Protein AF-A0A2T6BUZ2-F1 (afdb_monomer_lite)

pLDDT: mean 87.76, std 13.99, range [37.81, 97.69]

Structure (mmCIF, N/CA/C/O backbone):
data_AF-A0A2T6BUZ2-F1
#
_entry.id   AF-A0A2T6BUZ2-F1
#
loop_
_atom_site.group_PDB
_atom_site.id
_atom_site.type_symbol
_atom_site.label_atom_id
_atom_site.label_alt_id
_atom_site.label_comp_id
_atom_site.label_asym_id
_atom_site.label_entity_id
_atom_site.label_seq_id
_atom_site.pdbx_PDB_ins_code
_atom_site.Cartn_x
_atom_site.Cartn_y
_atom_site.Cartn_z
_atom_site.occupancy
_atom_site.B_iso_or_equiv
_atom_site.auth_seq_id
_atom_site.auth_comp_id
_atom_site.auth_asym_id
_atom_site.auth_atom_id
_atom_site.pdbx_PDB_model_num
ATOM 1 N N . MET A 1 1 ? 14.130 -10.643 10.494 1.00 37.81 1 MET A N 1
ATOM 2 C CA . MET A 1 1 ? 14.778 -10.615 9.166 1.00 37.81 1 MET A CA 1
ATOM 3 C C . MET A 1 1 ? 13.771 -10.018 8.201 1.00 37.81 1 MET A C 1
ATOM 5 O O . MET A 1 1 ? 12.731 -10.626 8.007 1.00 37.81 1 MET A O 1
ATOM 9 N N . THR A 1 2 ? 13.998 -8.813 7.680 1.00 49.84 2 THR A N 1
ATOM 10 C CA . THR A 1 2 ? 13.136 -8.238 6.637 1.00 49.84 2 THR A CA 1
ATOM 11 C C . THR A 1 2 ? 13.328 -9.055 5.363 1.00 49.84 2 THR A C 1
ATOM 13 O O . THR A 1 2 ? 14.426 -9.083 4.806 1.00 49.84 2 THR A O 1
ATOM 16 N N . LYS A 1 3 ? 12.294 -9.787 4.932 1.00 62.69 3 LYS A N 1
ATOM 17 C CA . LYS A 1 3 ? 12.323 -10.516 3.658 1.00 62.69 3 LYS A CA 1
ATOM 18 C C . LYS A 1 3 ? 12.582 -9.508 2.538 1.00 62.69 3 LYS A C 1
ATOM 20 O O . LYS A 1 3 ? 11.869 -8.514 2.422 1.00 62.69 3 LYS A O 1
ATOM 25 N N . THR A 1 4 ? 13.603 -9.756 1.724 1.00 79.06 4 THR A N 1
ATOM 26 C CA . THR A 1 4 ? 13.935 -8.901 0.583 1.00 79.06 4 THR A CA 1
ATOM 27 C C . THR A 1 4 ? 12.752 -8.874 -0.387 1.00 79.06 4 THR A C 1
ATOM 29 O O . THR A 1 4 ? 12.329 -9.917 -0.881 1.00 79.06 4 THR A O 1
ATOM 32 N N . ILE A 1 5 ? 12.184 -7.691 -0.617 1.00 88.56 5 ILE A N 1
ATOM 33 C CA . ILE A 1 5 ? 11.183 -7.461 -1.664 1.00 88.56 5 ILE A CA 1
ATOM 34 C C . ILE A 1 5 ? 11.908 -7.427 -3.010 1.00 88.56 5 ILE A C 1
ATOM 36 O O . ILE A 1 5 ? 12.902 -6.712 -3.139 1.00 88.56 5 ILE A O 1
ATOM 40 N N . ASP A 1 6 ? 11.389 -8.144 -4.006 1.00 92.94 6 ASP A N 1
ATOM 41 C CA . ASP A 1 6 ? 11.750 -7.923 -5.407 1.00 92.94 6 ASP A CA 1
ATOM 42 C C . ASP A 1 6 ? 10.875 -6.799 -5.991 1.00 92.94 6 ASP A C 1
ATOM 44 O O . ASP A 1 6 ? 9.663 -6.977 -6.145 1.00 92.94 6 ASP A O 1
ATOM 48 N N . PRO A 1 7 ? 11.440 -5.626 -6.335 1.00 92.62 7 PRO A N 1
ATOM 49 C CA . PRO A 1 7 ? 10.655 -4.533 -6.890 1.00 92.62 7 PRO A CA 1
ATOM 50 C C . PRO A 1 7 ? 10.088 -4.794 -8.287 1.00 92.62 7 PRO A C 1
ATOM 52 O O . PRO A 1 7 ? 9.209 -4.043 -8.724 1.00 92.62 7 PRO A O 1
ATOM 55 N N . TRP A 1 8 ? 10.595 -5.802 -8.997 1.00 94.19 8 TRP A N 1
ATOM 56 C CA . TRP A 1 8 ? 10.163 -6.144 -10.352 1.00 94.19 8 TRP A CA 1
ATOM 57 C C . TRP A 1 8 ? 8.984 -7.104 -10.356 1.00 94.19 8 TRP A C 1
ATOM 59 O O . TRP A 1 8 ? 8.140 -7.009 -11.247 1.00 94.19 8 TRP A O 1
ATOM 69 N N . HIS A 1 9 ? 8.853 -7.926 -9.315 1.00 95.94 9 HIS A N 1
ATOM 70 C CA . HIS A 1 9 ? 7.675 -8.755 -9.089 1.00 95.94 9 HIS A CA 1
ATOM 71 C C . HIS A 1 9 ? 6.556 -7.951 -8.425 1.00 95.94 9 HIS A C 1
ATOM 73 O O . HIS A 1 9 ? 6.285 -8.039 -7.224 1.00 95.94 9 HIS A O 1
ATOM 79 N N . SER A 1 10 ? 5.955 -7.053 -9.205 1.00 96.25 10 SER A N 1
ATOM 80 C CA . SER A 1 10 ? 4.988 -6.095 -8.681 1.00 96.25 10 SER A CA 1
ATOM 81 C C . SER A 1 10 ? 3.919 -5.685 -9.681 1.00 96.25 10 SER A C 1
ATOM 83 O O . SER A 1 10 ? 4.144 -5.683 -10.890 1.00 96.25 10 SER A O 1
ATOM 85 N N . ARG A 1 11 ? 2.783 -5.227 -9.153 1.00 96.69 11 ARG A N 1
ATOM 86 C CA . ARG A 1 11 ? 1.733 -4.534 -9.907 1.00 96.69 11 ARG A CA 1
A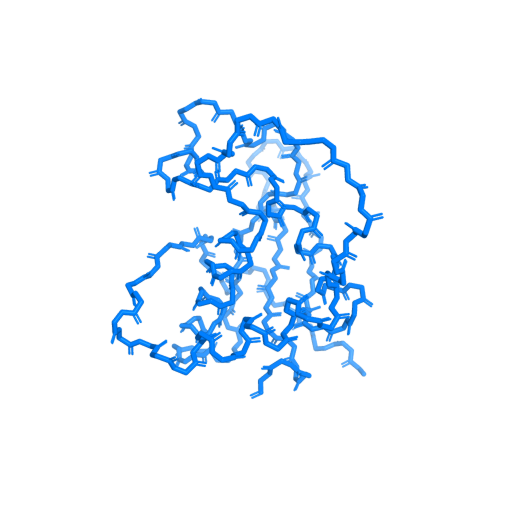TOM 87 C C . ARG A 1 11 ? 1.394 -3.183 -9.270 1.00 96.69 11 ARG A C 1
ATOM 89 O O . ARG A 1 11 ? 1.674 -2.981 -8.093 1.00 96.69 11 ARG A O 1
ATOM 96 N N . PRO A 1 12 ? 0.809 -2.221 -9.996 1.00 96.94 12 PRO A N 1
ATOM 97 C CA . PRO A 1 12 ? 0.354 -0.967 -9.397 1.00 96.94 12 PRO A CA 1
ATOM 98 C C . PRO A 1 12 ? -0.763 -1.181 -8.357 1.00 96.94 12 PRO A C 1
ATOM 100 O O . PRO A 1 12 ? -1.557 -2.107 -8.502 1.00 96.94 12 PRO A O 1
ATOM 103 N N . LEU A 1 13 ? -0.855 -0.287 -7.363 1.00 97.00 13 LEU A N 1
ATOM 104 C CA . LEU A 1 13 ? -1.970 -0.236 -6.397 1.00 97.00 13 LEU A CA 1
ATOM 105 C C . LEU A 1 13 ? -3.315 -0.191 -7.121 1.00 97.00 13 LEU A C 1
ATOM 107 O O . LEU A 1 13 ? -3.511 0.706 -7.936 1.00 97.00 13 LEU A O 1
ATOM 111 N N . ASP A 1 14 ? -4.246 -1.079 -6.823 1.00 95.38 14 ASP A N 1
ATOM 112 C CA . ASP A 1 14 ? -5.533 -1.165 -7.513 1.00 95.38 14 ASP A CA 1
ATOM 113 C C . ASP A 1 14 ? -6.731 -1.166 -6.556 1.00 95.38 14 ASP A C 1
ATOM 115 O O . ASP A 1 14 ? -6.576 -1.111 -5.335 1.00 95.38 14 ASP A O 1
ATOM 119 N N . VAL A 1 15 ? -7.938 -1.157 -7.121 1.00 92.81 15 VAL A N 1
ATOM 120 C CA . VAL A 1 15 ? -9.197 -1.253 -6.375 1.00 92.81 15 VAL A CA 1
ATOM 121 C C . VAL A 1 15 ? -9.915 -2.551 -6.724 1.00 92.81 15 VAL A C 1
ATOM 123 O O . VAL A 1 15 ? -10.111 -2.864 -7.893 1.00 92.81 15 VAL A O 1
ATOM 126 N N . HIS A 1 16 ? -10.360 -3.278 -5.701 1.00 90.75 16 HIS A N 1
ATOM 127 C CA . HIS A 1 16 ? -11.094 -4.537 -5.859 1.00 90.75 16 HIS A CA 1
ATOM 128 C C . HIS A 1 16 ? -12.499 -4.442 -5.272 1.00 90.75 16 HIS A C 1
ATOM 130 O O . HIS A 1 16 ? -12.827 -3.521 -4.515 1.00 90.75 16 HIS A O 1
ATOM 136 N N . ARG A 1 17 ? -13.354 -5.398 -5.640 1.00 86.62 17 ARG A N 1
ATOM 137 C CA . ARG A 1 17 ? -14.757 -5.428 -5.230 1.00 86.62 17 ARG A CA 1
ATOM 138 C C . ARG A 1 17 ? -14.913 -6.050 -3.838 1.00 86.62 17 ARG A C 1
ATOM 140 O O . ARG A 1 17 ? -14.468 -7.155 -3.569 1.00 86.62 17 ARG A O 1
ATOM 147 N N . TRP A 1 18 ? -15.622 -5.345 -2.957 1.00 81.44 18 TRP A N 1
ATOM 148 C CA . TRP A 1 18 ? -15.803 -5.738 -1.551 1.00 81.44 18 TRP A CA 1
ATOM 149 C C . TRP A 1 18 ? -16.602 -7.017 -1.330 1.00 81.44 18 TRP A C 1
ATOM 151 O O . TRP A 1 18 ? -16.321 -7.749 -0.388 1.00 81.44 18 TRP A O 1
ATOM 161 N N . SER A 1 19 ? -17.636 -7.251 -2.146 1.00 78.50 19 SER A N 1
ATOM 162 C CA . SER A 1 19 ? -18.545 -8.394 -1.966 1.00 78.50 19 SER A CA 1
ATOM 163 C C . SER A 1 19 ? -17.834 -9.736 -2.046 1.00 78.50 19 SER A C 1
ATOM 165 O O . SER A 1 19 ? -18.355 -10.724 -1.543 1.00 78.50 19 SER A O 1
ATOM 167 N N . ASP A 1 20 ? -16.661 -9.745 -2.662 1.00 83.31 20 ASP A N 1
ATOM 168 C CA . ASP A 1 20 ? -15.921 -10.952 -2.971 1.00 83.31 20 ASP A CA 1
ATOM 169 C C . ASP A 1 20 ? -14.993 -11.327 -1.795 1.00 83.31 20 ASP A C 1
ATOM 171 O O . ASP A 1 20 ? -14.537 -12.463 -1.719 1.00 83.31 20 ASP A O 1
ATOM 175 N N . HIS A 1 21 ? -14.786 -10.401 -0.839 1.00 84.75 21 HIS A N 1
ATOM 176 C CA . HIS A 1 21 ? -13.831 -10.519 0.273 1.00 84.75 21 HIS A CA 1
ATOM 177 C C . HIS A 1 21 ? -14.376 -9.947 1.606 1.00 84.75 21 HIS A C 1
ATOM 179 O O . HIS A 1 21 ? -13.864 -8.944 2.128 1.00 84.75 21 HIS A O 1
ATOM 185 N N . PRO A 1 22 ? -15.449 -10.522 2.187 1.00 86.56 22 PRO A N 1
ATOM 186 C CA . PRO A 1 22 ? -16.080 -10.006 3.409 1.00 86.56 22 PRO A CA 1
ATOM 187 C C . PRO A 1 22 ? -15.164 -10.019 4.650 1.00 86.56 22 PRO A C 1
ATOM 189 O O . PRO A 1 22 ? -15.333 -9.201 5.559 1.00 86.56 22 PRO A O 1
ATOM 192 N N . GLU A 1 23 ? -14.181 -10.919 4.703 1.00 88.19 23 GLU A N 1
ATOM 193 C CA . GLU A 1 23 ? -13.181 -11.048 5.769 1.00 88.19 23 GLU A CA 1
ATOM 194 C C . GLU A 1 23 ? -12.325 -9.789 5.947 1.00 88.19 23 GLU A C 1
ATOM 196 O O . GLU A 1 23 ? -12.001 -9.416 7.081 1.00 88.19 23 GLU A O 1
ATOM 201 N N . VAL A 1 24 ? -12.049 -9.069 4.856 1.00 89.50 24 VAL A N 1
ATOM 202 C CA . VAL A 1 24 ? -11.229 -7.850 4.867 1.00 89.50 24 VAL A CA 1
ATOM 203 C C . VAL A 1 24 ? -11.865 -6.757 5.723 1.00 89.50 24 VAL A C 1
ATOM 205 O O . VAL A 1 24 ? -11.160 -6.018 6.412 1.00 89.50 24 VAL A O 1
ATOM 208 N N . GLY A 1 25 ? -13.199 -6.682 5.764 1.00 89.19 25 GLY A N 1
ATOM 209 C CA . GLY A 1 25 ? -13.912 -5.703 6.587 1.00 89.19 25 GLY A CA 1
ATOM 210 C C . GLY A 1 25 ? -13.550 -5.802 8.073 1.00 89.19 25 GLY A C 1
ATOM 211 O O . GLY A 1 25 ? -13.264 -4.783 8.704 1.00 89.19 2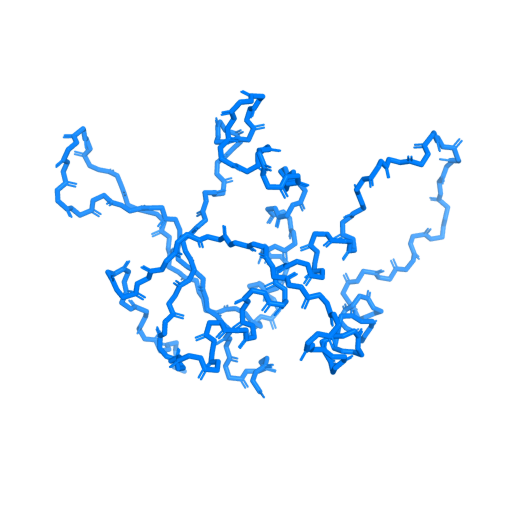5 GLY A O 1
ATOM 212 N N . LYS A 1 26 ? -13.475 -7.028 8.610 1.00 90.75 26 LYS A N 1
ATOM 213 C CA . LYS A 1 26 ? -13.131 -7.278 10.021 1.00 90.75 26 LYS A CA 1
ATOM 214 C C . LYS A 1 26 ? -11.689 -6.880 10.330 1.00 90.75 26 LYS A C 1
ATOM 216 O O . LYS A 1 26 ? -11.431 -6.283 11.374 1.00 90.75 26 LYS A O 1
ATOM 221 N N . ILE A 1 27 ? -10.766 -7.185 9.416 1.00 92.81 27 ILE A N 1
ATOM 222 C CA . ILE A 1 27 ? -9.350 -6.819 9.546 1.00 92.81 27 ILE A CA 1
ATOM 223 C C . ILE A 1 27 ? -9.218 -5.298 9.585 1.00 92.81 27 ILE A C 1
ATOM 225 O O . ILE A 1 27 ? -8.589 -4.756 10.488 1.00 92.81 27 ILE A O 1
ATOM 229 N N . VAL A 1 28 ? -9.870 -4.591 8.661 1.00 93.25 28 VAL A N 1
ATOM 230 C CA . VAL A 1 28 ? -9.828 -3.125 8.622 1.00 93.25 28 VAL A CA 1
ATOM 231 C C . VAL A 1 28 ? -10.405 -2.525 9.899 1.00 93.25 28 VAL A C 1
ATOM 233 O O . VAL A 1 28 ? -9.805 -1.605 10.448 1.00 93.25 28 VAL A O 1
ATOM 236 N N . ASP A 1 29 ? -11.545 -3.011 10.389 1.00 91.69 29 ASP A N 1
ATOM 237 C CA . ASP A 1 29 ? -12.137 -2.476 11.616 1.00 91.69 29 ASP A CA 1
ATOM 238 C C . ASP A 1 29 ? -11.221 -2.673 12.831 1.00 91.69 29 ASP A C 1
ATOM 240 O O . ASP A 1 29 ? -11.058 -1.736 13.617 1.00 91.69 29 ASP A O 1
ATOM 244 N N . LYS A 1 30 ? -10.555 -3.831 12.932 1.00 92.00 30 LYS A N 1
ATOM 245 C CA . LYS A 1 30 ? -9.532 -4.094 13.953 1.00 92.00 30 LYS A CA 1
ATOM 246 C C . LYS A 1 30 ? -8.357 -3.116 13.837 1.00 92.00 30 LYS A C 1
ATOM 248 O O . LYS A 1 30 ? -8.075 -2.399 14.792 1.00 92.00 30 LYS A O 1
ATOM 253 N N . LEU A 1 31 ? -7.719 -3.040 12.665 1.00 92.56 31 LEU A N 1
ATOM 254 C CA . LEU A 1 31 ? -6.565 -2.162 12.421 1.00 92.56 31 LEU A CA 1
ATOM 255 C C . LEU A 1 31 ? -6.914 -0.684 12.641 1.00 92.56 31 LEU A C 1
ATOM 257 O O . LEU A 1 31 ? -6.108 0.089 13.155 1.00 92.56 31 LEU A O 1
ATOM 261 N N . TRP A 1 32 ? -8.126 -0.278 12.260 1.00 91.38 32 TRP A N 1
ATOM 262 C CA . TRP A 1 32 ? -8.602 1.082 12.470 1.00 91.38 32 TRP A CA 1
ATOM 263 C C . TRP A 1 32 ? -8.733 1.412 13.959 1.00 91.38 32 TRP A C 1
ATOM 265 O O . TRP A 1 32 ? -8.296 2.477 14.382 1.00 91.38 32 TRP A O 1
ATOM 275 N N . GLY A 1 33 ? -9.315 0.509 14.753 1.00 88.75 33 GLY A N 1
ATOM 276 C CA . GLY A 1 33 ? -9.431 0.694 16.201 1.00 88.75 33 GLY A CA 1
ATOM 277 C C . GLY A 1 33 ? -8.079 0.724 16.919 1.00 88.75 33 GLY A C 1
ATOM 278 O O . GLY A 1 33 ? -7.924 1.479 17.874 1.00 88.75 33 GLY A O 1
ATOM 279 N N . GLU A 1 34 ? -7.112 -0.061 16.442 1.00 89.81 34 GLU A N 1
ATOM 280 C CA . GLU A 1 34 ? -5.777 -0.185 17.038 1.00 89.81 34 GLU A CA 1
ATOM 281 C C . GLU A 1 34 ? -4.888 1.036 16.751 1.00 89.81 34 GLU A C 1
ATOM 283 O O . GLU A 1 34 ? -4.323 1.618 17.674 1.00 89.81 34 GLU A O 1
ATOM 288 N N . PHE A 1 35 ? -4.808 1.474 15.489 1.00 86.75 35 PHE A N 1
ATOM 289 C CA . PHE A 1 35 ? -3.830 2.487 15.059 1.00 86.75 35 PHE A CA 1
ATOM 290 C C . PHE A 1 35 ? -4.418 3.879 14.808 1.00 86.75 35 PHE A C 1
ATOM 292 O O . PHE A 1 35 ? -3.677 4.845 14.626 1.00 86.75 35 PHE A O 1
ATOM 299 N N . TYR A 1 36 ? -5.747 4.009 14.792 1.00 83.00 36 TYR A N 1
ATOM 300 C CA . TYR A 1 36 ? -6.440 5.283 14.576 1.00 83.00 36 TYR A CA 1
ATOM 301 C C . TYR A 1 36 ? -7.485 5.531 15.671 1.00 83.00 36 TYR A C 1
ATOM 303 O O . TYR A 1 36 ? -8.668 5.723 15.355 1.00 83.00 36 TYR A O 1
ATOM 311 N N . PRO A 1 37 ? -7.082 5.534 16.961 1.00 68.25 37 PRO A N 1
ATOM 312 C CA . PRO A 1 37 ? -8.010 5.771 18.052 1.00 68.25 37 PRO A CA 1
ATOM 313 C C . PRO A 1 37 ? -8.712 7.114 17.851 1.00 68.25 37 PRO A C 1
ATOM 315 O O . PRO A 1 37 ? -8.118 8.105 17.413 1.00 68.25 37 PRO A O 1
ATOM 318 N N . THR A 1 38 ? -10.013 7.123 18.133 1.00 60.38 38 THR A N 1
ATOM 319 C CA . THR A 1 38 ? -10.885 8.279 17.942 1.00 60.38 38 THR A CA 1
ATOM 320 C C . THR A 1 38 ? -10.271 9.501 18.615 1.00 60.38 38 THR A C 1
ATOM 322 O O . THR A 1 38 ? -10.161 9.544 19.838 1.00 60.38 38 THR A O 1
ATOM 325 N N . GLN A 1 39 ? -9.891 10.513 17.831 1.00 52.78 39 GLN A N 1
ATOM 326 C CA . GLN A 1 39 ? -9.530 11.809 18.393 1.00 52.78 39 GLN A CA 1
ATOM 327 C C . GLN A 1 39 ? -10.790 12.380 19.047 1.00 52.78 39 GLN A C 1
ATOM 329 O O . GLN A 1 39 ? -11.734 12.786 18.365 1.00 52.78 39 GLN A O 1
ATOM 334 N N . THR A 1 40 ? -10.845 12.350 20.377 1.00 43.88 40 THR A N 1
ATOM 335 C CA . THR A 1 40 ? -11.916 12.976 21.147 1.00 43.88 40 THR A CA 1
ATOM 336 C C . THR A 1 40 ? -11.787 14.484 20.993 1.00 43.88 40 THR A C 1
ATOM 338 O O . THR A 1 40 ? -11.052 15.142 21.723 1.00 43.88 40 THR A O 1
ATOM 341 N N . GLY A 1 41 ? -12.495 15.013 19.998 1.00 54.75 41 GLY A N 1
ATOM 342 C CA . GLY A 1 41 ? -12.645 16.437 19.743 1.00 54.75 41 GLY A CA 1
ATOM 343 C C . GLY A 1 41 ? -11.963 16.890 18.457 1.00 54.75 41 GLY A C 1
ATOM 344 O O . GLY A 1 41 ? -10.748 17.009 18.394 1.00 54.75 41 GLY A O 1
ATOM 345 N N . THR A 1 42 ? -12.757 17.203 17.431 1.00 43.47 42 THR A N 1
ATOM 346 C CA . THR A 1 42 ? -12.659 18.456 16.656 1.00 43.47 42 THR A CA 1
ATOM 347 C C . THR A 1 42 ? -13.795 18.556 15.629 1.00 43.47 42 THR A C 1
ATOM 349 O O . THR A 1 42 ? -14.371 17.567 15.188 1.00 43.47 42 THR A O 1
ATOM 352 N N . ARG A 1 43 ? -14.161 19.812 15.349 1.00 46.12 43 ARG A N 1
ATOM 353 C CA . ARG A 1 43 ? -15.392 20.329 14.727 1.00 46.12 43 ARG A CA 1
ATOM 354 C C . ARG A 1 43 ? -15.860 19.612 13.453 1.00 46.12 43 ARG A C 1
ATOM 356 O O . ARG A 1 43 ? -15.080 19.339 12.546 1.00 46.12 43 ARG A O 1
ATOM 363 N N . ALA A 1 44 ? -17.181 19.440 13.366 1.00 47.25 44 ALA A N 1
ATOM 364 C CA . ALA A 1 44 ? -17.906 18.965 12.193 1.00 47.25 44 ALA A CA 1
ATOM 365 C C . ALA A 1 44 ? -17.761 19.940 11.007 1.00 47.25 44 ALA A C 1
ATOM 367 O O . ALA A 1 44 ? -18.524 20.892 10.863 1.00 47.25 44 ALA A O 1
ATOM 368 N N . GLY A 1 45 ? -16.757 19.703 10.162 1.00 53.44 45 GLY A N 1
ATOM 369 C CA . GLY A 1 45 ? -16.738 20.184 8.780 1.00 53.44 45 GLY A CA 1
ATOM 370 C C . GLY A 1 45 ? -17.491 19.222 7.845 1.00 53.44 45 GLY A C 1
ATOM 371 O O . GLY A 1 45 ? -17.877 18.128 8.270 1.00 53.44 45 GLY A O 1
ATOM 372 N N . PRO A 1 46 ? -17.690 19.581 6.563 1.00 46.72 46 PRO A N 1
ATOM 373 C CA . PRO A 1 46 ? -18.323 18.701 5.585 1.00 46.72 46 PRO A CA 1
ATOM 374 C C . PRO A 1 46 ? -17.615 17.344 5.523 1.00 46.72 46 PRO A C 1
ATOM 376 O O . PRO A 1 46 ? -16.392 17.271 5.367 1.00 46.72 46 PRO A O 1
ATOM 379 N N . LYS A 1 47 ? -18.390 16.260 5.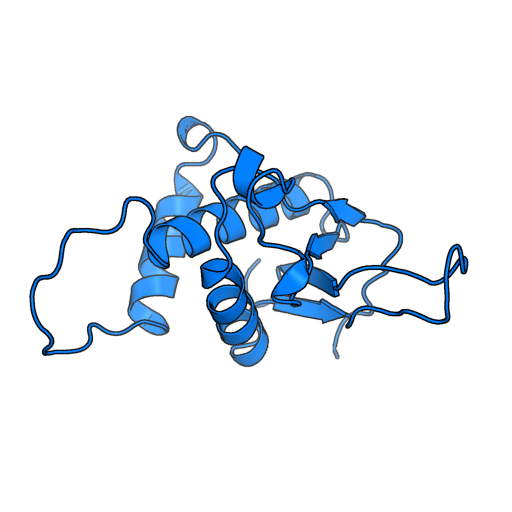638 1.00 50.78 47 LYS A N 1
ATOM 380 C CA . LYS A 1 47 ? -17.887 14.884 5.591 1.00 50.78 47 LYS A CA 1
ATOM 381 C C . LYS A 1 47 ? -17.191 14.672 4.243 1.00 50.78 47 LYS A C 1
ATOM 383 O O . LYS A 1 47 ? -17.833 14.677 3.195 1.00 50.78 47 LYS A O 1
ATOM 388 N N . GLN A 1 48 ? -15.864 14.560 4.247 1.00 52.56 48 GLN A N 1
ATOM 389 C CA . GLN A 1 48 ? -15.107 14.345 3.013 1.00 52.56 48 GLN A CA 1
ATOM 390 C C . GLN A 1 48 ? -15.548 13.029 2.354 1.00 52.56 48 GLN A C 1
ATOM 392 O O . GLN A 1 48 ? -15.716 12.030 3.048 1.00 52.56 48 GLN A O 1
ATOM 397 N N . LYS A 1 49 ? -15.688 13.025 1.018 1.00 55.59 49 LYS A N 1
ATOM 398 C CA . LYS A 1 49 ? -16.171 11.869 0.231 1.00 55.59 49 LYS A CA 1
ATOM 399 C C . LYS A 1 49 ? -15.363 10.581 0.440 1.00 55.59 49 LYS A C 1
ATOM 401 O O . LYS A 1 49 ? -15.917 9.502 0.291 1.00 55.59 49 LYS A O 1
ATOM 406 N N . THR A 1 50 ? -14.082 10.696 0.792 1.00 61.44 50 THR A N 1
ATOM 407 C CA . THR A 1 50 ? -13.226 9.545 1.103 1.00 61.44 50 THR A CA 1
ATOM 408 C C . THR A 1 50 ? -12.455 9.799 2.392 1.00 61.44 50 THR A C 1
ATOM 410 O O . THR A 1 50 ? -11.692 10.773 2.523 1.00 61.44 50 THR A O 1
ATOM 413 N N . THR A 1 51 ? -12.675 8.925 3.367 1.00 83.69 51 THR A N 1
ATOM 414 C CA . THR A 1 51 ? -12.017 8.972 4.672 1.00 83.69 51 THR A CA 1
ATOM 415 C C . THR A 1 51 ? -10.686 8.221 4.631 1.00 83.69 51 THR A C 1
ATOM 417 O O . THR A 1 51 ? -10.442 7.415 3.735 1.00 83.69 51 THR A O 1
ATOM 420 N N . SER A 1 52 ? -9.800 8.465 5.600 1.00 87.69 52 SER A N 1
ATOM 421 C CA . SER A 1 52 ? -8.583 7.651 5.734 1.00 87.69 52 SER A CA 1
ATOM 422 C C . SER A 1 52 ? -8.918 6.181 6.013 1.00 87.69 52 SER A C 1
ATOM 424 O O . SER A 1 52 ? -8.165 5.310 5.596 1.00 87.69 52 SER A O 1
ATOM 426 N N . LYS A 1 53 ? -10.079 5.899 6.628 1.00 90.06 53 LYS A N 1
ATOM 427 C CA . LYS A 1 53 ? -10.579 4.534 6.825 1.00 90.06 53 LYS A CA 1
ATOM 428 C C . LYS A 1 53 ? -10.916 3.864 5.499 1.00 90.06 53 LYS A C 1
ATOM 430 O O . LYS A 1 53 ? -10.566 2.710 5.308 1.00 90.06 53 LYS A O 1
ATOM 435 N N . ASP A 1 54 ? -11.530 4.581 4.561 1.00 90.94 54 ASP A N 1
ATOM 436 C CA . ASP A 1 54 ? -11.817 4.033 3.227 1.00 90.94 54 ASP A CA 1
ATOM 437 C C . ASP A 1 54 ? -10.525 3.761 2.444 1.00 90.94 54 ASP A C 1
ATOM 439 O O . ASP A 1 54 ? -10.413 2.745 1.768 1.00 90.94 54 ASP A O 1
ATOM 443 N N . GLN A 1 55 ? -9.516 4.627 2.584 1.00 93.00 55 GLN A N 1
ATOM 444 C CA . GLN A 1 55 ? -8.191 4.406 1.989 1.00 93.00 55 GLN A CA 1
ATOM 445 C C . GLN A 1 55 ? -7.474 3.204 2.625 1.00 93.00 55 GLN A C 1
ATOM 447 O O . GLN A 1 55 ? -6.861 2.421 1.906 1.00 93.00 55 GLN A O 1
ATOM 452 N N . LEU A 1 56 ? -7.586 3.024 3.951 1.00 95.12 56 LEU A N 1
ATOM 453 C CA . LEU A 1 56 ? -7.109 1.824 4.644 1.00 95.12 56 LEU A CA 1
ATOM 454 C C . LEU A 1 56 ? -7.810 0.578 4.108 1.00 95.12 56 LEU A C 1
ATOM 456 O O . LEU A 1 56 ? -7.140 -0.391 3.782 1.00 95.12 56 LEU A O 1
ATOM 460 N N . LYS A 1 57 ? -9.137 0.616 3.957 1.00 93.94 57 LYS A N 1
ATOM 461 C CA . LYS A 1 57 ? -9.891 -0.499 3.379 1.00 93.94 57 LYS A CA 1
ATOM 462 C C . LYS A 1 57 ? -9.349 -0.882 2.008 1.00 93.94 57 LYS A C 1
ATOM 464 O O . LYS A 1 57 ? -9.069 -2.054 1.791 1.00 93.94 57 LYS A O 1
ATOM 469 N N . VAL A 1 58 ? -9.211 0.092 1.100 1.00 95.44 58 VAL A N 1
ATOM 470 C CA . VAL A 1 58 ? -8.719 -0.151 -0.270 1.00 95.44 58 VAL A CA 1
ATOM 471 C C . VAL A 1 58 ? -7.337 -0.789 -0.229 1.00 95.44 58 VAL A C 1
ATOM 473 O O . VAL A 1 58 ? -7.105 -1.785 -0.902 1.00 95.44 58 VAL A O 1
ATOM 476 N N . LEU A 1 59 ? -6.450 -0.257 0.612 1.00 96.94 59 LEU A N 1
ATOM 477 C CA . LEU A 1 59 ? -5.096 -0.770 0.758 1.00 96.94 59 LEU A CA 1
ATOM 478 C C . LEU A 1 59 ? -5.062 -2.218 1.260 1.00 96.94 59 LEU A C 1
ATOM 480 O O . LEU A 1 59 ? -4.368 -3.040 0.673 1.00 96.94 59 LEU A O 1
ATOM 484 N N . ILE A 1 60 ? -5.797 -2.531 2.333 1.00 97.00 60 ILE A N 1
ATOM 485 C CA . ILE A 1 60 ? -5.819 -3.885 2.906 1.00 97.00 60 ILE A CA 1
ATOM 486 C C . ILE A 1 60 ? -6.423 -4.879 1.917 1.00 97.00 60 ILE A C 1
ATOM 488 O O . ILE A 1 60 ? -5.892 -5.975 1.774 1.00 97.00 60 ILE A O 1
ATOM 492 N N . LEU A 1 61 ? -7.484 -4.496 1.204 1.00 96.56 61 LEU A N 1
ATOM 493 C CA . LEU A 1 61 ? -8.077 -5.358 0.187 1.00 96.56 61 LEU A CA 1
ATOM 494 C C . LEU A 1 61 ? -7.093 -5.643 -0.952 1.00 96.56 61 LEU A C 1
ATOM 496 O O . LEU A 1 61 ? -6.941 -6.789 -1.356 1.00 96.56 61 LEU A O 1
ATOM 500 N N . ASP A 1 62 ? -6.397 -4.617 -1.440 1.00 97.25 62 ASP A N 1
ATOM 501 C CA . ASP A 1 62 ? -5.438 -4.785 -2.528 1.00 97.25 62 ASP A CA 1
ATOM 502 C C . ASP A 1 62 ? -4.243 -5.658 -2.122 1.00 97.25 62 ASP A C 1
ATOM 504 O O . ASP A 1 62 ? -3.812 -6.513 -2.895 1.00 97.25 62 ASP A O 1
ATOM 508 N N . LEU A 1 63 ? -3.750 -5.490 -0.890 1.00 96.94 63 LEU A N 1
ATOM 509 C CA . LEU A 1 63 ? -2.709 -6.337 -0.300 1.00 96.94 63 LEU A CA 1
ATOM 510 C C . LEU A 1 63 ? -3.171 -7.785 -0.136 1.00 96.94 63 LEU A C 1
ATOM 512 O O . LEU A 1 63 ? -2.396 -8.696 -0.407 1.00 96.94 63 LEU A O 1
ATOM 516 N N . TYR A 1 64 ? -4.417 -7.986 0.294 1.00 95.62 64 TYR A N 1
ATOM 517 C CA . TYR A 1 64 ? -4.998 -9.312 0.465 1.00 95.62 64 TYR A CA 1
ATOM 518 C C . TYR A 1 64 ? -5.112 -10.048 -0.871 1.00 95.62 64 TYR A C 1
ATOM 520 O O . TYR A 1 64 ? -4.627 -11.168 -0.989 1.00 95.62 64 TYR A O 1
ATOM 528 N N . VAL A 1 65 ? -5.657 -9.393 -1.901 1.00 95.75 65 VAL A N 1
ATOM 529 C CA . VAL A 1 65 ? -5.748 -9.975 -3.248 1.00 95.75 65 VAL A CA 1
ATOM 530 C C . VAL A 1 65 ? -4.357 -10.250 -3.821 1.00 95.75 65 VAL A C 1
ATOM 532 O O . VAL A 1 65 ? -4.118 -11.341 -4.322 1.00 95.75 65 VAL A O 1
ATOM 535 N N . ALA A 1 66 ? -3.407 -9.314 -3.686 1.00 96.19 66 ALA A N 1
ATOM 536 C CA . ALA A 1 66 ? -2.030 -9.547 -4.129 1.00 96.19 66 ALA A CA 1
ATOM 537 C C . ALA A 1 66 ? -1.402 -10.778 -3.458 1.00 96.19 66 ALA A C 1
ATOM 539 O O . ALA A 1 66 ? -0.739 -11.559 -4.129 1.00 96.19 66 ALA A O 1
ATOM 540 N N . TRP A 1 67 ? -1.620 -10.948 -2.151 1.00 95.50 67 TRP A N 1
ATOM 541 C CA . TRP A 1 67 ? -1.104 -12.085 -1.393 1.00 95.50 67 TRP A CA 1
ATOM 542 C C . TRP A 1 67 ? -1.769 -13.412 -1.779 1.00 95.50 67 TRP A C 1
ATOM 544 O O . TRP A 1 67 ? -1.079 -14.428 -1.833 1.00 95.50 67 TRP A O 1
ATOM 554 N N . LEU A 1 68 ? -3.078 -13.405 -2.065 1.00 93.94 68 LEU A N 1
ATOM 555 C CA . LEU A 1 68 ? -3.794 -14.581 -2.570 1.00 93.94 68 LEU A CA 1
ATOM 556 C C . LEU A 1 68 ? -3.284 -15.019 -3.947 1.00 93.94 68 LEU A C 1
ATOM 558 O O . LEU A 1 68 ? -3.163 -16.219 -4.186 1.00 93.94 68 LEU A O 1
ATOM 562 N N . ASP A 1 69 ? -2.991 -14.061 -4.829 1.00 95.06 69 ASP A N 1
ATOM 563 C CA . ASP A 1 69 ? -2.437 -14.340 -6.155 1.00 95.06 69 ASP A CA 1
ATOM 564 C C . ASP A 1 69 ? -1.016 -14.914 -6.046 1.00 95.06 69 ASP A C 1
ATOM 566 O O . ASP A 1 69 ? -0.702 -15.944 -6.643 1.00 95.06 69 ASP A O 1
ATOM 570 N N . ASP A 1 70 ? -0.151 -14.247 -5.277 1.00 94.94 70 ASP A N 1
ATOM 571 C CA . ASP A 1 70 ? 1.213 -14.685 -4.994 1.00 94.94 70 ASP A CA 1
ATOM 572 C C . ASP A 1 70 ? 1.738 -14.001 -3.710 1.00 94.94 70 ASP A C 1
ATOM 574 O O . ASP A 1 70 ? 1.896 -12.775 -3.681 1.00 94.94 70 ASP A O 1
ATOM 578 N N . PRO A 1 71 ? 2.113 -14.756 -2.656 1.00 92.50 71 PRO A N 1
ATOM 579 C CA . PRO A 1 71 ? 2.612 -14.201 -1.394 1.00 92.50 71 PRO A CA 1
ATOM 580 C C . PRO A 1 71 ? 3.864 -13.323 -1.505 1.00 92.50 71 PRO A C 1
ATOM 582 O O . PRO A 1 71 ? 4.239 -12.659 -0.536 1.00 92.50 71 PRO A O 1
ATOM 585 N N . THR A 1 72 ? 4.555 -13.343 -2.645 1.00 93.31 72 THR A N 1
ATOM 586 C CA . THR A 1 72 ? 5.730 -12.519 -2.931 1.00 93.31 72 THR A CA 1
ATOM 587 C C . THR A 1 72 ? 5.419 -11.281 -3.775 1.00 93.31 72 THR A C 1
ATOM 589 O O . THR A 1 72 ? 6.264 -10.380 -3.825 1.00 93.31 72 THR A O 1
ATOM 592 N N . LEU A 1 73 ? 4.221 -11.188 -4.366 1.00 95.75 73 LEU A N 1
ATOM 593 C CA . LEU A 1 73 ? 3.803 -10.084 -5.227 1.00 95.75 73 LEU A CA 1
ATOM 594 C C . LEU A 1 73 ? 3.722 -8.772 -4.449 1.00 95.75 73 LEU A C 1
ATOM 596 O O . LEU A 1 73 ? 3.111 -8.664 -3.384 1.00 95.75 73 LEU A O 1
ATOM 600 N N . CYS A 1 74 ? 4.338 -7.742 -5.016 1.00 96.25 74 CYS A N 1
ATOM 601 C CA . CYS A 1 74 ? 4.387 -6.421 -4.412 1.00 96.25 74 CYS A CA 1
ATOM 602 C C . CYS A 1 74 ? 3.430 -5.439 -5.087 1.00 96.25 74 CYS A C 1
ATOM 604 O O . CYS A 1 74 ? 3.132 -5.515 -6.278 1.00 96.25 74 CYS A O 1
ATOM 606 N N . ILE A 1 75 ? 3.021 -4.430 -4.328 1.00 97.69 75 ILE A N 1
ATOM 607 C CA . ILE A 1 75 ? 2.216 -3.319 -4.817 1.00 97.69 75 ILE A CA 1
ATOM 608 C C . ILE A 1 75 ? 3.105 -2.091 -5.006 1.00 97.69 75 ILE A C 1
ATOM 610 O O . ILE A 1 75 ? 3.777 -1.620 -4.087 1.00 97.69 75 ILE A O 1
ATOM 614 N N . GLY A 1 76 ? 3.105 -1.554 -6.221 1.00 97.25 76 GLY A N 1
ATOM 615 C CA . GLY A 1 76 ? 3.755 -0.306 -6.586 1.00 97.25 76 GLY A CA 1
ATOM 616 C C . GLY A 1 76 ? 2.889 0.901 -6.240 1.00 97.25 76 GLY A C 1
ATOM 617 O O . GLY A 1 76 ? 1.791 1.064 -6.775 1.00 97.25 76 GLY A O 1
ATOM 618 N N . VAL A 1 77 ? 3.414 1.796 -5.402 1.00 97.38 77 VAL A N 1
ATOM 619 C CA . VAL A 1 77 ? 2.737 3.033 -4.988 1.00 97.38 77 VAL A CA 1
ATOM 620 C C . VAL A 1 77 ? 3.725 4.196 -4.885 1.00 97.38 77 VAL A C 1
ATOM 622 O O . VAL A 1 77 ? 4.876 4.037 -4.493 1.00 97.38 77 VAL A O 1
ATOM 625 N N . SER A 1 78 ? 3.301 5.399 -5.264 1.00 96.06 78 SER A N 1
ATOM 626 C CA . SER A 1 78 ? 4.109 6.610 -5.107 1.00 96.06 78 SER A CA 1
ATOM 627 C C . SER A 1 78 ? 3.790 7.284 -3.782 1.00 96.06 78 SER A C 1
ATOM 629 O O . SER A 1 78 ? 2.653 7.681 -3.545 1.00 96.06 78 SER A O 1
ATOM 631 N N . LEU A 1 79 ? 4.801 7.493 -2.941 1.00 95.50 79 LEU A N 1
ATOM 632 C CA . LEU A 1 79 ? 4.642 8.246 -1.692 1.00 95.50 79 LEU A CA 1
ATOM 633 C C . LEU A 1 79 ? 4.866 9.759 -1.864 1.00 95.50 79 LEU A C 1
ATOM 635 O O . LEU A 1 79 ? 4.682 10.517 -0.913 1.00 95.50 79 LEU A O 1
ATOM 639 N N . SER A 1 80 ? 5.251 10.210 -3.063 1.00 93.06 80 SER A N 1
ATOM 640 C CA . SER A 1 80 ? 5.447 11.631 -3.371 1.00 93.06 80 SER A CA 1
ATOM 641 C C . SER A 1 80 ? 4.114 12.328 -3.622 1.00 93.06 80 SER A C 1
ATOM 643 O O . SER A 1 80 ? 3.280 11.817 -4.370 1.00 93.06 80 SER A O 1
ATOM 645 N N . SER A 1 81 ? 3.943 13.533 -3.070 1.00 89.31 81 SER A N 1
ATOM 646 C CA . SER A 1 81 ? 2.757 14.380 -3.263 1.00 89.31 81 SER A CA 1
ATOM 647 C C . SER A 1 81 ? 2.437 14.650 -4.733 1.00 89.31 81 SER A C 1
ATOM 649 O O . SER A 1 81 ? 1.265 14.750 -5.089 1.00 89.31 81 SER A O 1
ATOM 651 N N . ASN A 1 82 ? 3.460 14.714 -5.586 1.00 91.06 82 ASN A N 1
ATOM 652 C CA . ASN A 1 82 ? 3.324 15.089 -6.995 1.00 91.06 82 ASN A CA 1
ATOM 653 C C . ASN A 1 82 ? 2.593 14.025 -7.825 1.00 91.06 82 ASN A C 1
ATOM 655 O O . ASN A 1 82 ? 2.088 14.320 -8.902 1.00 91.06 82 ASN A O 1
ATOM 659 N N . ALA A 1 83 ? 2.496 12.791 -7.324 1.00 92.88 83 ALA A N 1
ATOM 660 C CA . ALA A 1 83 ? 1.781 11.727 -8.017 1.00 92.88 83 ALA A CA 1
ATOM 661 C C . ALA A 1 83 ? 0.251 11.796 -7.839 1.00 92.88 83 ALA A C 1
ATOM 663 O O . ALA A 1 83 ? -0.468 11.098 -8.547 1.00 92.88 83 ALA A O 1
ATOM 664 N N . TRP A 1 84 ? -0.254 12.630 -6.922 1.00 93.00 84 TRP A N 1
ATOM 665 C CA . TRP A 1 84 ? -1.657 12.646 -6.479 1.00 93.00 84 TRP A CA 1
ATOM 666 C C . TRP A 1 84 ? -2.440 13.859 -7.001 1.00 93.00 84 TRP A C 1
ATOM 668 O O . TRP A 1 84 ? -3.204 14.483 -6.263 1.00 93.00 84 TRP A O 1
ATOM 678 N N . GLN A 1 85 ? -2.219 14.221 -8.262 1.00 91.88 85 GLN A N 1
ATOM 679 C CA . GLN A 1 85 ? -2.899 15.333 -8.933 1.00 91.88 85 GLN A CA 1
ATOM 680 C C . GLN A 1 85 ? -4.194 14.898 -9.637 1.00 91.88 85 GLN A C 1
ATOM 682 O O . GLN A 1 85 ? -4.436 13.703 -9.841 1.00 91.88 85 GLN A O 1
ATOM 687 N N . ALA A 1 86 ? -5.035 15.865 -10.013 1.00 91.12 86 ALA A N 1
ATOM 688 C CA . ALA A 1 86 ? -6.193 15.607 -10.869 1.00 91.12 86 ALA A CA 1
ATOM 689 C C . ALA A 1 86 ? -5.740 14.962 -12.192 1.00 91.12 86 ALA A C 1
ATOM 691 O O . ALA A 1 86 ? -4.694 15.325 -12.727 1.00 91.12 86 ALA A O 1
ATOM 692 N N . GLY A 1 87 ? -6.483 13.965 -12.677 1.00 91.50 87 GLY A N 1
ATOM 693 C CA . GLY A 1 87 ? -6.100 13.196 -13.869 1.00 91.50 87 GLY A CA 1
ATOM 694 C C . GLY A 1 87 ? -4.979 12.170 -13.649 1.00 91.50 87 GLY A C 1
ATOM 695 O O . GLY A 1 87 ? -4.605 11.466 -14.581 1.00 91.50 87 GLY A O 1
ATOM 696 N N . SER A 1 88 ? -4.445 12.037 -12.428 1.00 93.69 88 SER A N 1
ATOM 697 C CA . SER A 1 88 ? -3.542 10.927 -12.093 1.00 93.69 88 SER A CA 1
ATOM 698 C C . SER A 1 88 ? -4.274 9.582 -12.084 1.00 93.69 88 SER A C 1
ATOM 700 O O . SER A 1 88 ? -5.483 9.514 -11.852 1.00 93.69 88 SER A O 1
ATOM 702 N N . ARG A 1 89 ? -3.519 8.483 -12.219 1.00 94.50 89 ARG A N 1
ATOM 703 C CA . ARG A 1 89 ? -4.055 7.123 -12.044 1.00 94.50 89 ARG A CA 1
ATOM 704 C C . ARG A 1 89 ? -4.758 6.954 -10.694 1.00 94.50 89 ARG A C 1
ATOM 706 O O . ARG A 1 89 ? -5.840 6.388 -10.636 1.00 94.50 89 ARG A O 1
ATOM 713 N N . TYR A 1 90 ? -4.177 7.479 -9.615 1.00 94.69 90 TYR A N 1
ATOM 714 C CA . TYR A 1 90 ? -4.802 7.410 -8.293 1.00 94.69 90 TYR A CA 1
ATOM 715 C C . TYR A 1 90 ? -6.142 8.144 -8.252 1.00 94.69 90 TYR A C 1
ATOM 717 O O . TYR A 1 90 ? -7.099 7.635 -7.677 1.00 94.69 90 TYR A O 1
ATOM 725 N N . ASN A 1 91 ? -6.236 9.305 -8.906 1.00 92.25 91 ASN A N 1
ATOM 726 C CA . ASN A 1 91 ? -7.485 10.050 -8.996 1.00 92.25 91 ASN A CA 1
ATOM 727 C C . ASN A 1 91 ? -8.567 9.281 -9.774 1.00 92.25 91 ASN A C 1
ATOM 729 O O . ASN A 1 91 ? -9.711 9.273 -9.323 1.00 92.25 91 ASN A O 1
ATOM 733 N N . ALA A 1 92 ? -8.201 8.596 -10.864 1.00 93.00 92 ALA A N 1
ATOM 734 C CA . ALA A 1 92 ? -9.111 7.728 -11.620 1.00 93.00 92 ALA A CA 1
ATOM 735 C C . ALA A 1 92 ? -9.635 6.543 -10.787 1.00 93.00 92 ALA A C 1
ATOM 737 O O . ALA A 1 92 ? -10.776 6.131 -10.956 1.00 93.00 92 ALA A O 1
ATOM 738 N N . LEU A 1 93 ? -8.834 6.051 -9.838 1.00 93.31 93 LEU A N 1
ATOM 739 C CA . LEU A 1 93 ? -9.225 5.018 -8.872 1.00 93.31 93 LEU A CA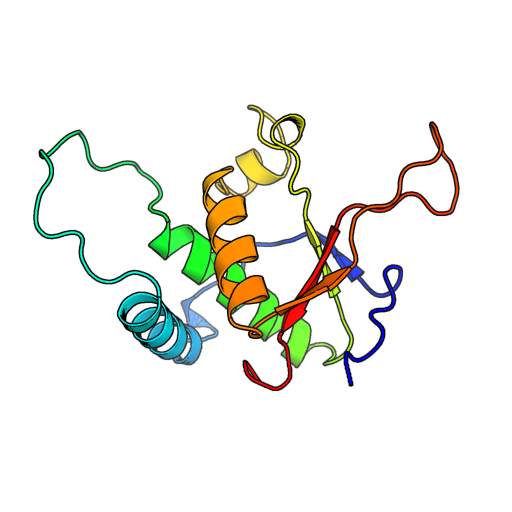 1
ATOM 740 C C . LEU A 1 93 ? -9.950 5.574 -7.633 1.00 93.31 93 LEU A C 1
ATOM 742 O O . LEU A 1 93 ? -10.225 4.837 -6.690 1.00 93.31 93 LEU A O 1
ATOM 746 N N . HIS A 1 94 ? -10.220 6.882 -7.584 1.00 91.88 94 HIS A N 1
ATOM 747 C CA . HIS A 1 94 ? -10.765 7.572 -6.408 1.00 91.88 94 HIS A CA 1
ATOM 748 C C . HIS A 1 94 ? -9.905 7.424 -5.131 1.00 91.88 94 HIS A C 1
ATOM 750 O O . HIS A 1 94 ? -10.384 7.576 -4.002 1.00 91.88 94 HIS A O 1
ATOM 756 N N . ILE A 1 95 ? -8.601 7.198 -5.301 1.00 92.94 95 ILE A N 1
ATOM 757 C CA . ILE A 1 95 ? -7.602 7.117 -4.235 1.00 92.94 95 ILE A CA 1
ATOM 758 C C . ILE A 1 95 ? -6.967 8.500 -4.060 1.00 92.94 95 ILE A C 1
ATOM 760 O O . ILE A 1 95 ? -6.571 9.165 -5.019 1.00 92.94 95 ILE A O 1
ATOM 764 N N . SER A 1 96 ? -6.872 8.959 -2.815 1.00 92.56 96 SER A N 1
ATOM 765 C CA . SER A 1 96 ? -6.304 10.270 -2.489 1.00 92.56 96 SER A CA 1
ATOM 766 C C . SER A 1 96 ? -4.976 10.122 -1.761 1.00 92.56 96 SER A C 1
ATOM 768 O O . SER A 1 96 ? -4.713 9.101 -1.128 1.00 92.56 96 SER A O 1
ATOM 770 N N . LYS A 1 97 ? -4.183 11.200 -1.726 1.00 93.38 97 LYS A N 1
ATOM 771 C CA . LYS A 1 97 ? -2.900 11.250 -0.999 1.00 93.38 97 LYS A CA 1
ATOM 772 C C . LYS A 1 97 ? -2.982 10.881 0.489 1.00 93.38 97 LYS A C 1
ATOM 774 O O . LYS A 1 97 ? -1.953 10.659 1.115 1.00 93.38 97 LYS A O 1
ATOM 779 N N . LYS A 1 98 ? -4.185 10.820 1.071 1.00 91.12 98 LYS A N 1
ATOM 780 C CA . LYS A 1 98 ? -4.408 10.366 2.451 1.00 91.12 98 LYS A CA 1
ATOM 781 C C . LYS A 1 98 ? -3.979 8.920 2.691 1.00 91.12 98 LYS A C 1
ATOM 783 O O . LYS A 1 98 ? -3.717 8.572 3.835 1.00 91.12 98 LYS A O 1
ATOM 788 N N . ILE A 1 99 ? -3.878 8.102 1.644 1.00 94.62 99 ILE A N 1
ATOM 789 C CA . ILE A 1 99 ? -3.342 6.744 1.763 1.00 94.62 99 ILE A CA 1
ATOM 790 C C . ILE A 1 99 ? -1.848 6.735 2.116 1.00 94.62 99 ILE A C 1
ATOM 792 O O . ILE A 1 99 ? -1.375 5.777 2.708 1.00 94.62 99 ILE A O 1
ATOM 796 N N . VAL A 1 100 ? -1.098 7.807 1.823 1.00 95.31 100 VAL A N 1
ATOM 797 C CA . VAL A 1 100 ? 0.340 7.880 2.136 1.00 95.31 100 VAL A CA 1
ATOM 798 C C . VAL A 1 100 ? 0.593 7.832 3.650 1.00 95.31 100 VAL A C 1
ATOM 800 O O . VAL A 1 100 ? 1.387 6.992 4.068 1.00 95.31 100 VAL A O 1
ATOM 803 N N . PRO A 1 101 ? -0.065 8.659 4.492 1.00 93.75 101 PRO A N 1
ATOM 804 C CA . PRO A 1 101 ? -0.035 8.471 5.942 1.00 93.75 101 PRO A CA 1
ATOM 805 C C . PRO A 1 101 ? -0.435 7.062 6.380 1.00 93.75 101 PRO A C 1
ATOM 807 O O . PRO A 1 101 ? 0.235 6.501 7.234 1.00 93.75 101 PRO A O 1
ATOM 810 N N . VAL A 1 102 ? -1.460 6.468 5.756 1.00 94.94 102 VAL A N 1
ATOM 811 C CA . VAL A 1 102 ? -1.913 5.113 6.103 1.00 94.94 102 VAL A CA 1
ATOM 812 C C . VAL A 1 102 ? -0.822 4.069 5.858 1.00 94.94 102 VAL A C 1
ATOM 814 O O . VAL A 1 102 ? -0.534 3.267 6.740 1.00 94.94 102 VAL A O 1
ATOM 817 N N . ILE A 1 103 ? -0.172 4.115 4.692 1.00 96.56 103 ILE A N 1
ATOM 818 C CA . ILE A 1 103 ? 0.945 3.227 4.342 1.00 96.56 103 ILE A CA 1
ATOM 819 C C . ILE A 1 103 ? 2.096 3.388 5.337 1.00 96.56 103 ILE A C 1
ATOM 821 O O . ILE A 1 103 ? 2.662 2.391 5.775 1.00 96.56 103 ILE A O 1
ATOM 825 N N . LYS A 1 104 ? 2.439 4.630 5.703 1.00 95.50 104 LYS A N 1
ATOM 826 C CA . LYS A 1 104 ? 3.509 4.901 6.672 1.00 95.50 104 LYS A CA 1
ATOM 827 C C . LYS A 1 104 ? 3.186 4.306 8.038 1.00 95.50 104 LYS A C 1
ATOM 829 O O . LYS A 1 104 ? 4.003 3.560 8.550 1.00 95.50 104 LYS A O 1
ATOM 834 N N . THR A 1 105 ? 1.983 4.543 8.561 1.00 95.00 105 THR A N 1
ATOM 835 C CA . THR A 1 105 ? 1.545 3.952 9.832 1.00 95.00 105 THR A CA 1
ATOM 836 C C . THR A 1 105 ? 1.635 2.428 9.798 1.00 95.00 105 THR A C 1
ATOM 838 O O . THR A 1 105 ? 2.239 1.843 10.683 1.00 95.00 105 THR A O 1
ATOM 841 N N . LEU A 1 106 ? 1.115 1.764 8.760 1.00 95.75 106 LEU A N 1
ATOM 842 C CA . LEU A 1 106 ? 1.191 0.300 8.685 1.00 95.75 106 LEU A CA 1
ATOM 843 C C . LEU A 1 106 ? 2.635 -0.220 8.574 1.00 95.75 106 LEU A C 1
ATOM 845 O O . LEU A 1 106 ? 2.953 -1.260 9.143 1.00 95.75 106 LEU A O 1
ATOM 849 N N . HIS A 1 107 ? 3.512 0.481 7.854 1.00 95.94 107 HIS A N 1
ATOM 850 C CA . HIS A 1 107 ? 4.934 0.142 7.787 1.00 95.94 107 HIS A CA 1
ATOM 851 C C . HIS A 1 107 ? 5.628 0.306 9.145 1.00 95.94 107 HIS A C 1
ATOM 853 O O . HIS A 1 107 ? 6.352 -0.590 9.571 1.00 95.94 107 HIS A O 1
ATOM 859 N N . ASP A 1 108 ? 5.383 1.418 9.836 1.00 95.00 108 ASP A N 1
ATOM 860 C CA . ASP A 1 108 ? 6.000 1.721 11.130 1.00 95.00 108 ASP A CA 1
ATOM 861 C C . ASP A 1 108 ? 5.547 0.722 12.214 1.00 95.00 108 ASP A C 1
ATOM 863 O O . ASP A 1 108 ? 6.336 0.334 13.072 1.00 95.00 108 ASP A O 1
ATOM 867 N N . GLU A 1 109 ? 4.318 0.211 12.103 1.00 94.56 109 GLU A N 1
ATOM 868 C CA . GLU A 1 109 ? 3.763 -0.859 12.948 1.00 94.56 109 GLU A CA 1
ATOM 869 C C . GLU A 1 109 ? 4.203 -2.277 12.528 1.00 94.56 109 GLU A C 1
ATOM 871 O O . GLU A 1 109 ? 3.779 -3.282 13.118 1.00 94.56 109 GLU A O 1
ATOM 876 N N . GLY A 1 110 ? 5.043 -2.391 11.495 1.00 95.12 110 GLY A N 1
ATOM 877 C CA . GLY A 1 110 ? 5.580 -3.656 10.991 1.00 95.12 110 GLY A CA 1
ATOM 878 C C . GLY A 1 110 ? 4.566 -4.532 10.249 1.00 95.12 110 GLY A C 1
ATOM 879 O O . GLY A 1 110 ? 4.794 -5.730 10.101 1.00 95.12 110 GLY A O 1
ATOM 880 N N . LEU A 1 111 ? 3.441 -3.970 9.799 1.00 95.44 111 LEU A N 1
ATOM 881 C CA . LEU A 1 111 ? 2.400 -4.662 9.021 1.00 95.44 111 LEU A CA 1
ATOM 882 C C . LEU A 1 111 ? 2.676 -4.655 7.511 1.00 95.44 111 LEU A C 1
ATOM 884 O O . LEU A 1 111 ? 2.059 -5.417 6.766 1.00 95.44 111 LEU A O 1
ATOM 888 N N . LEU A 1 112 ? 3.600 -3.807 7.055 1.00 95.88 112 LEU A N 1
ATOM 889 C CA . LEU A 1 112 ? 4.055 -3.769 5.668 1.00 95.88 112 LEU A CA 1
ATOM 890 C C . LEU A 1 112 ? 5.561 -3.959 5.580 1.00 95.88 112 LEU A C 1
ATOM 892 O O . LEU A 1 112 ? 6.321 -3.242 6.229 1.00 95.88 112 LEU A O 1
ATOM 896 N N . ASP A 1 113 ? 5.977 -4.837 4.674 1.00 95.00 113 ASP A N 1
ATOM 897 C CA . ASP A 1 113 ? 7.317 -4.757 4.111 1.00 95.00 113 ASP A CA 1
ATOM 898 C C . ASP A 1 113 ? 7.338 -3.594 3.106 1.00 95.00 113 ASP A C 1
ATOM 900 O O . ASP A 1 113 ? 6.404 -3.440 2.310 1.00 95.00 113 ASP A O 1
ATOM 904 N N . LEU A 1 114 ? 8.395 -2.775 3.115 1.00 95.38 114 LEU A N 1
ATOM 905 C CA . LEU A 1 114 ? 8.527 -1.621 2.222 1.00 95.38 114 LEU A CA 1
ATOM 906 C C . LEU A 1 114 ? 9.923 -1.539 1.609 1.00 95.38 114 LEU A C 1
ATOM 908 O O . LEU A 1 114 ? 10.933 -1.542 2.308 1.00 95.38 114 LEU A O 1
ATOM 912 N N . THR A 1 115 ? 9.977 -1.364 0.290 1.00 94.75 115 THR A N 1
ATOM 913 C CA . THR A 1 115 ? 11.193 -0.964 -0.429 1.00 94.75 115 THR A CA 1
ATOM 914 C C . THR A 1 115 ? 11.016 0.430 -1.008 1.00 94.75 115 THR A C 1
ATOM 916 O O . THR A 1 115 ? 10.031 0.718 -1.693 1.00 94.75 115 THR A O 1
ATOM 919 N N . LYS A 1 116 ? 11.960 1.322 -0.686 1.00 93.25 116 LYS A N 1
ATOM 920 C CA . LYS A 1 116 ? 11.939 2.725 -1.117 1.00 93.25 116 LYS A CA 1
ATOM 921 C C . LYS A 1 116 ? 12.015 2.818 -2.638 1.00 93.25 116 LYS A C 1
ATOM 923 O O . LYS A 1 116 ? 12.630 1.981 -3.284 1.00 93.25 116 LYS A O 1
ATOM 928 N N . HIS A 1 117 ? 11.421 3.873 -3.188 1.00 93.00 117 HIS A N 1
ATOM 929 C CA . HIS A 1 117 ? 11.570 4.183 -4.604 1.00 93.00 117 HIS A CA 1
ATOM 930 C C . HIS A 1 117 ? 13.050 4.374 -4.976 1.00 93.00 117 HIS A C 1
ATOM 932 O O . HIS A 1 117 ? 13.851 4.847 -4.167 1.00 93.00 117 HIS A O 1
ATOM 938 N N . SER A 1 118 ? 13.382 4.097 -6.232 1.00 93.19 118 SER A N 1
ATOM 939 C CA . SER A 1 118 ? 14.686 4.405 -6.819 1.00 93.19 118 SER A CA 1
ATOM 940 C C . SER A 1 118 ? 14.502 5.286 -8.046 1.00 93.19 118 SER A C 1
ATOM 942 O O . SER A 1 118 ? 13.602 5.054 -8.858 1.00 93.19 118 SER A O 1
ATOM 944 N N . HIS A 1 119 ? 15.332 6.322 -8.164 1.00 92.75 119 HIS A N 1
ATOM 945 C CA . HIS A 1 119 ? 15.369 7.190 -9.333 1.00 92.75 119 HIS A CA 1
ATOM 946 C C . HIS A 1 119 ? 16.797 7.672 -9.596 1.00 92.75 119 HIS A C 1
ATOM 948 O O . HIS A 1 119 ? 17.385 8.343 -8.751 1.00 92.75 119 HIS A O 1
ATOM 954 N N . SER A 1 120 ? 17.335 7.355 -10.774 1.00 93.38 120 SER A N 1
ATOM 955 C CA . SER A 1 120 ? 18.696 7.744 -11.186 1.00 93.38 120 SER A CA 1
ATOM 956 C C . SER A 1 120 ? 18.716 8.512 -12.513 1.00 93.38 120 SER A C 1
ATOM 958 O O . SER A 1 120 ? 19.724 8.523 -13.210 1.00 93.38 120 SER A O 1
ATOM 960 N N . GLY A 1 121 ? 17.596 9.142 -12.874 1.00 92.69 121 GLY A N 1
ATOM 961 C CA . GLY A 1 121 ? 17.422 9.888 -14.122 1.00 92.69 121 GLY A CA 1
ATOM 962 C C . GLY A 1 121 ? 16.398 9.252 -15.069 1.00 92.69 121 GLY A C 1
ATOM 963 O O . GLY A 1 121 ? 15.955 8.123 -14.836 1.00 92.69 121 GLY A O 1
ATOM 964 N N . PRO A 1 122 ? 15.959 9.967 -16.119 1.00 90.56 122 PRO A N 1
ATOM 965 C CA . PRO A 1 122 ? 14.908 9.498 -17.024 1.00 90.56 122 PRO A CA 1
ATOM 966 C C . PRO A 1 122 ? 15.251 8.159 -17.691 1.00 90.56 122 PRO A C 1
ATOM 968 O O . PRO A 1 122 ? 16.366 7.962 -18.161 1.00 90.56 122 PRO A O 1
ATOM 971 N N . GLY A 1 123 ? 14.294 7.226 -17.723 1.00 88.56 123 GLY A N 1
ATOM 972 C CA . GLY A 1 123 ? 14.439 5.937 -18.418 1.00 88.56 123 GLY A CA 1
ATOM 973 C C . GLY A 1 123 ? 15.431 4.943 -17.801 1.00 88.56 123 GLY A C 1
ATOM 974 O O . GLY A 1 123 ? 15.620 3.860 -18.346 1.00 88.56 123 GLY A O 1
ATOM 975 N N . HIS A 1 124 ? 16.060 5.270 -16.669 1.00 91.50 124 HIS A N 1
ATOM 976 C CA . HIS A 1 124 ? 17.023 4.371 -16.048 1.00 91.50 124 HIS A CA 1
ATOM 977 C C . HIS A 1 124 ? 16.358 3.053 -15.617 1.00 91.50 124 HIS A C 1
ATOM 979 O O . HIS A 1 124 ? 15.337 3.058 -14.928 1.00 91.50 124 HIS A O 1
ATOM 985 N N . LYS A 1 125 ? 16.965 1.919 -15.998 1.00 89.38 125 LYS A N 1
ATOM 986 C CA . LYS A 1 125 ? 16.393 0.568 -15.836 1.00 89.38 125 LYS A CA 1
ATOM 987 C C . LYS A 1 125 ? 16.044 0.182 -14.402 1.00 89.38 125 LYS A C 1
ATOM 989 O O . LYS A 1 125 ? 15.234 -0.708 -14.212 1.00 89.38 125 LYS A O 1
ATOM 994 N N . TYR A 1 126 ? 16.654 0.827 -13.405 1.00 88.19 126 TYR A N 1
ATOM 995 C CA . TYR A 1 126 ? 16.382 0.555 -11.992 1.00 88.19 126 TYR A CA 1
ATOM 996 C C . TYR A 1 126 ? 15.357 1.502 -11.366 1.00 88.19 126 TYR A C 1
ATOM 998 O O . TYR A 1 126 ? 15.109 1.425 -10.163 1.00 88.19 126 TYR A O 1
ATOM 1006 N N . ASN A 1 127 ? 14.759 2.396 -12.155 1.00 92.75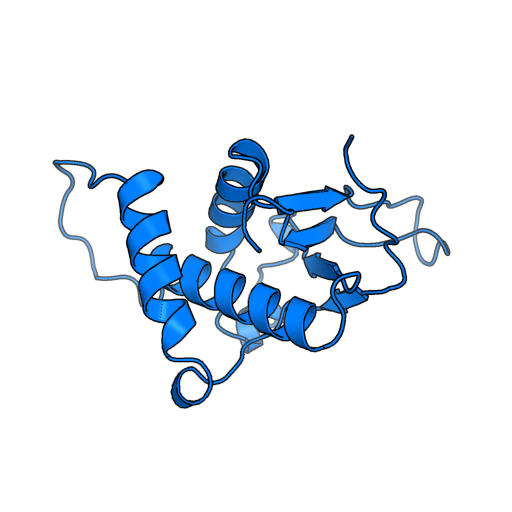 127 ASN A N 1
ATOM 1007 C CA . ASN A 1 127 ? 13.732 3.293 -11.657 1.00 92.75 127 ASN A CA 1
ATOM 1008 C C . ASN A 1 127 ? 12.473 2.517 -11.285 1.00 92.75 127 ASN A C 1
ATOM 1010 O O . ASN A 1 127 ? 11.897 1.806 -12.105 1.00 92.75 127 ASN A O 1
ATOM 1014 N N . HIS A 1 128 ? 12.008 2.718 -10.061 1.00 93.38 128 HIS A N 1
ATOM 1015 C CA . HIS A 1 128 ? 10.750 2.164 -9.588 1.00 93.38 128 HIS A CA 1
ATOM 1016 C C . HIS A 1 128 ? 10.168 3.060 -8.501 1.00 93.38 128 HIS A C 1
ATOM 1018 O O . HIS A 1 128 ? 10.889 3.723 -7.755 1.00 93.38 128 HIS A O 1
ATOM 1024 N N . THR A 1 129 ? 8.841 3.086 -8.410 1.00 94.81 129 THR A N 1
ATOM 1025 C CA . THR A 1 129 ? 8.131 3.669 -7.266 1.00 94.81 129 THR A CA 1
ATOM 1026 C C . THR A 1 129 ? 8.314 2.804 -6.017 1.00 94.81 129 THR A C 1
ATOM 1028 O O . THR A 1 129 ? 8.846 1.700 -6.094 1.00 94.81 129 THR A O 1
ATOM 1031 N N . THR A 1 130 ? 7.864 3.277 -4.856 1.00 96.81 130 THR A N 1
ATOM 1032 C CA . THR A 1 130 ? 7.879 2.468 -3.633 1.00 96.81 130 THR A CA 1
ATOM 1033 C C . THR A 1 130 ? 7.138 1.150 -3.861 1.00 96.81 130 THR A C 1
ATOM 1035 O O . THR A 1 130 ? 6.148 1.099 -4.599 1.00 96.81 130 THR A O 1
ATOM 1038 N N . ARG A 1 131 ? 7.637 0.083 -3.244 1.00 96.81 131 ARG A N 1
ATOM 1039 C CA . ARG A 1 131 ? 7.008 -1.236 -3.231 1.00 96.81 131 ARG A CA 1
ATOM 1040 C C . ARG A 1 131 ? 6.589 -1.572 -1.823 1.00 96.81 131 ARG A C 1
ATOM 1042 O O . ARG A 1 131 ? 7.376 -1.368 -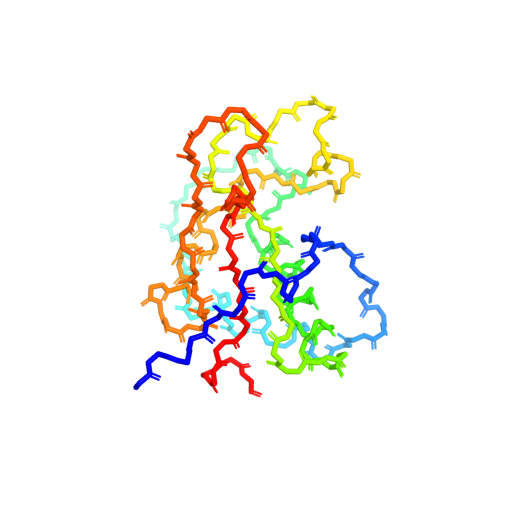0.902 1.00 96.81 131 ARG A O 1
ATOM 1049 N N . ILE A 1 132 ? 5.368 -2.060 -1.682 1.00 97.19 132 ILE A N 1
ATOM 1050 C CA . ILE A 1 132 ? 4.822 -2.517 -0.412 1.00 97.19 132 ILE A CA 1
ATOM 1051 C C . ILE A 1 132 ? 4.243 -3.917 -0.567 1.00 97.19 132 ILE A C 1
ATOM 1053 O O . ILE A 1 132 ? 3.763 -4.274 -1.641 1.00 97.19 132 ILE A O 1
ATOM 1057 N N . ARG A 1 133 ? 4.273 -4.692 0.509 1.00 96.00 133 ARG A N 1
ATOM 1058 C CA . ARG A 1 133 ? 3.668 -6.024 0.589 1.00 96.00 133 ARG A CA 1
ATOM 1059 C C . ARG A 1 133 ? 3.180 -6.263 2.013 1.00 96.00 133 ARG A C 1
ATOM 1061 O O . ARG A 1 133 ? 3.755 -5.704 2.946 1.00 96.00 133 ARG A O 1
ATOM 1068 N N . ALA A 1 134 ? 2.146 -7.085 2.180 1.00 94.94 134 ALA A N 1
ATOM 1069 C CA . ALA A 1 134 ? 1.724 -7.537 3.501 1.00 94.94 134 ALA A CA 1
ATOM 1070 C C . ALA A 1 134 ? 2.889 -8.266 4.182 1.00 94.94 134 ALA A C 1
ATOM 1072 O O . ALA A 1 134 ? 3.448 -9.204 3.605 1.00 94.94 134 ALA A O 1
ATOM 1073 N N . SER A 1 135 ? 3.272 -7.821 5.378 1.00 94.00 135 SER A N 1
ATOM 1074 C CA . SER A 1 135 ? 4.278 -8.526 6.171 1.00 94.00 135 SER A CA 1
ATOM 1075 C C . SER A 1 135 ? 3.681 -9.796 6.779 1.00 94.00 135 SER A C 1
ATOM 1077 O O . SER A 1 135 ? 2.463 -9.963 6.826 1.00 94.00 135 SER A O 1
ATOM 1079 N N . GLU A 1 136 ? 4.528 -10.662 7.332 1.00 91.00 136 GLU A N 1
ATOM 1080 C CA . GLU A 1 136 ? 4.079 -11.849 8.080 1.00 91.00 136 GLU A CA 1
ATOM 1081 C C . GLU A 1 136 ? 3.174 -11.507 9.273 1.00 91.00 136 GLU A C 1
ATOM 1083 O O . GLU A 1 136 ? 2.408 -12.349 9.713 1.00 91.00 136 GLU A O 1
ATOM 1088 N N . LYS A 1 137 ? 3.238 -10.276 9.802 1.00 91.94 137 LYS A N 1
ATOM 1089 C CA . LYS A 1 137 ? 2.364 -9.824 10.897 1.00 91.94 137 LYS A CA 1
ATOM 1090 C C . LYS A 1 137 ? 0.931 -9.547 10.420 1.00 91.94 137 LYS A C 1
ATOM 1092 O O . LYS A 1 137 ? 0.013 -9.537 11.238 1.00 91.94 137 LYS A O 1
ATOM 1097 N N . LEU A 1 138 ? 0.757 -9.242 9.133 1.00 90.38 138 LEU A N 1
ATOM 1098 C CA . LEU A 1 138 ? -0.537 -8.927 8.526 1.00 90.38 138 LEU A CA 1
ATOM 1099 C C . LEU A 1 138 ? -1.199 -10.145 7.853 1.00 90.38 138 LEU A C 1
ATOM 1101 O O . LEU A 1 138 ? -2.419 -10.126 7.693 1.00 90.38 138 LEU A O 1
ATOM 1105 N N . GLN A 1 139 ? -0.406 -11.143 7.448 1.00 85.19 139 GLN A N 1
ATOM 1106 C CA . GLN A 1 139 ? -0.852 -12.417 6.858 1.00 85.19 139 GLN A CA 1
ATOM 1107 C C . GLN A 1 139 ? -1.460 -13.341 7.920 1.00 85.19 139 GLN A C 1
ATOM 1109 O O . GLN A 1 139 ? -2.487 -13.981 7.607 1.00 85.19 139 GLN A O 1
#

Foldseek 3Di:
DQDDADQVLEDAQAADDCVVPVVLVVLLVVCCVVQPPDPPDDDDDPDDPDDLSNLSSSRSVSQVVQCVVPVRYKYADALDPVQADPVHPCVVRVHHNSNSVVQVSCVVVVQKRKDQADDDDPPPPRGGGIIIHGGPVND

Organism: NCBI:txid83219

Sequence (139 aa):
MTKTIDPWHSRPLDVHRWSDHPEVGKIVDKLWGEFYPTQTGTRAGPKQKTTSKDQLKVLILDLYVAWLDDPTLCIGVSLSSNAWQAGSRYNALHISKKIVPVIKTLHDEGLLDLTKHSHSGPGHKYNHTTRIRASEKLQ

Radius of gyration: 15.5 Å; chains: 1; bounding box: 37×35×40 Å

Secondary structure (DSSP, 8-state):
--PPP-SSSEEE-----GGG-HHHHHHHHHHHHHHS---S--------SS-HHHHHHHHHHHHHHHHHH-TT-EEEE--SGGGSSTTSHHHHTT--TTHHHHHHHHHHTTSEEEE--B-SSTT-TT-B-EEEEE-TTT-